Protein AF-A0A3R6V1S7-F1 (afdb_monomer)

Secondary structure (DSSP, 8-state):
-EEEEEETTEEEEE--HHHHHHHHHHHHHHHHHHHHHHHHHTTT-HHHHHHHHHHHHHHHHHHHHHHHHHHHHHHHHHHHHT--

Nearest PDB structures (foldseek):
  7abk-assembly1_A  TM=6.960E-01  e=2.300E+00  Synechocystis sp. PCC 6803 substr. Kazusa
  8aku-assembly1_0  TM=7.423E-01  e=3.185E+00  Synechocystis sp. PCC 6803
  8wqx-assembly1_A  TM=6.668E-01  e=5.723E+00  Ureaplasma diversum

pLDDT: mean 91.09, std 10.96, range [47.91, 98.56]

Solvent-accessible surface area (backbone atoms only — not comparable to full-atom values): 4745 Å² total; per-residue (Å²): 121,51,81,43,80,75,54,98,90,44,70,48,76,49,70,51,70,68,61,50,54,53,46,44,55,51,50,64,63,45,42,66,55,52,31,51,46,39,31,58,73,39,57,89,44,51,71,58,8,52,51,52,18,50,53,52,47,50,55,49,49,54,51,41,50,54,54,50,54,55,53,52,52,54,53,55,52,58,54,62,64,72,76,114

Radius of gyration: 17.97 Å; Cα contacts (8 Å, |Δi|>4): 58; chains: 1; bounding box: 40×32×47 Å

Foldseek 3Di:
DDWADPDPPDIDDDDDLVNLVVVLVVLVVVLVVVLVVLCVVCPPPNVVSNVVSVVSNVVSVVVSVVSVVVSVVVVVVVVVVVVD

Sequence (84 aa):
MSVEHIGKGYVKICVSEEELENSIVGLSQLKPILQTQAIKGNGRNTKQGLIDAAELGKHFDTAIDAMTMLLAGFKEESEAQNEE

Mean predicted aligned error: 5.75 Å

Structure (mmCIF, N/CA/C/O backbone):
data_AF-A0A3R6V1S7-F1
#
_entry.id   AF-A0A3R6V1S7-F1
#
loop_
_atom_site.group_PDB
_atom_site.id
_atom_site.type_symbol
_atom_site.label_atom_id
_atom_site.label_alt_id
_atom_site.label_comp_id
_atom_site.label_asym_id
_atom_site.label_entity_id
_atom_site.label_seq_id
_atom_site.pdbx_PDB_ins_code
_atom_site.Cartn_x
_atom_site.Cartn_y
_atom_site.Cartn_z
_atom_site.occupancy
_atom_site.B_iso_or_equiv
_atom_site.auth_seq_id
_atom_site.auth_comp_id
_atom_site.auth_asym_id
_atom_site.auth_atom_id
_atom_site.pdbx_PDB_model_num
ATOM 1 N N . MET A 1 1 ? 1.139 -0.421 17.209 1.00 73.50 1 MET A N 1
ATOM 2 C CA . MET A 1 1 ? 0.486 -1.679 16.754 1.00 73.50 1 MET A CA 1
ATOM 3 C C . MET A 1 1 ? 0.599 -2.816 17.782 1.00 73.50 1 MET A C 1
ATOM 5 O O . MET A 1 1 ? 1.698 -3.104 18.248 1.00 73.50 1 MET A O 1
ATOM 9 N N . SER A 1 2 ? -0.509 -3.498 18.106 1.00 86.25 2 SER A N 1
ATOM 10 C CA . SER A 1 2 ? -0.515 -4.765 18.868 1.00 86.25 2 SER A CA 1
ATOM 11 C C . SER A 1 2 ? -1.461 -5.802 18.247 1.00 86.25 2 SER A C 1
ATOM 13 O O . SER A 1 2 ? -2.386 -5.447 17.516 1.00 86.25 2 SER A O 1
ATOM 15 N N . VAL A 1 3 ? -1.210 -7.089 18.513 1.00 89.19 3 VAL A N 1
ATOM 16 C CA . VAL A 1 3 ? -2.025 -8.213 18.024 1.00 89.19 3 VAL A CA 1
ATOM 17 C C . VAL A 1 3 ? -2.430 -9.085 19.208 1.00 89.19 3 VAL A C 1
ATOM 19 O O . VAL A 1 3 ? -1.574 -9.537 19.966 1.00 89.19 3 VAL A O 1
ATOM 22 N N . GLU A 1 4 ? -3.727 -9.331 19.357 1.00 93.06 4 GLU A N 1
ATOM 23 C CA . GLU A 1 4 ? -4.306 -10.135 20.433 1.00 93.06 4 GLU A CA 1
ATOM 24 C C . GLU A 1 4 ? -5.120 -11.297 19.851 1.00 93.06 4 GLU A C 1
ATOM 26 O O . GLU A 1 4 ? -5.936 -11.108 18.951 1.00 93.06 4 GLU A O 1
ATOM 31 N N . HIS A 1 5 ? -4.926 -12.518 20.355 1.00 92.94 5 HIS A N 1
ATOM 32 C CA . HIS A 1 5 ? -5.733 -13.672 19.951 1.00 92.94 5 HIS A CA 1
ATOM 33 C C . HIS A 1 5 ? -7.039 -13.714 20.750 1.00 92.94 5 HIS A C 1
ATOM 35 O O . HIS A 1 5 ? -7.014 -13.928 21.957 1.00 92.94 5 HIS A O 1
ATOM 41 N N . ILE A 1 6 ? -8.182 -13.603 20.069 1.00 94.62 6 ILE A N 1
ATOM 42 C CA . ILE A 1 6 ? -9.515 -13.576 20.708 1.00 94.62 6 ILE A CA 1
ATOM 43 C C . ILE A 1 6 ? -10.240 -14.937 20.650 1.00 94.62 6 ILE A C 1
ATOM 45 O O . ILE A 1 6 ? -11.433 -15.045 20.931 1.00 94.62 6 ILE A O 1
ATOM 49 N N . GLY A 1 7 ? -9.510 -16.002 20.300 1.00 93.12 7 GLY A N 1
ATOM 50 C CA . GLY A 1 7 ? -10.016 -17.375 20.212 1.00 93.12 7 GLY A CA 1
ATOM 51 C C . GLY A 1 7 ? -10.653 -17.722 18.861 1.00 93.12 7 GLY A C 1
ATOM 52 O O . GLY A 1 7 ? -10.803 -16.878 17.984 1.00 93.12 7 GLY A O 1
ATOM 53 N N . LYS A 1 8 ? -10.991 -19.008 18.665 1.00 90.62 8 LYS A N 1
ATOM 54 C CA . LYS A 1 8 ? -11.625 -19.554 17.438 1.00 90.62 8 LYS A CA 1
ATOM 55 C C . LYS A 1 8 ? -10.897 -19.218 16.118 1.00 90.62 8 LYS A C 1
ATOM 57 O O . LYS A 1 8 ? -11.514 -19.210 15.061 1.00 90.62 8 LYS A O 1
ATOM 62 N N . GLY A 1 9 ? -9.591 -18.953 16.183 1.00 92.50 9 GLY A N 1
ATOM 63 C CA . GLY A 1 9 ? -8.780 -18.567 15.024 1.00 92.50 9 GLY A CA 1
ATOM 64 C C . GLY A 1 9 ? -8.833 -17.078 14.661 1.00 92.50 9 GLY A C 1
ATOM 65 O O . GLY A 1 9 ? -8.241 -16.697 13.658 1.00 92.50 9 GLY A O 1
ATOM 66 N N . TYR A 1 10 ? -9.492 -16.237 15.462 1.00 93.12 10 TYR A N 1
ATOM 67 C CA . TYR A 1 10 ? -9.560 -14.792 15.245 1.00 93.12 10 TYR A CA 1
ATOM 68 C C . TYR A 1 10 ? -8.474 -14.040 16.020 1.00 93.12 10 TYR A C 1
ATOM 70 O O . TYR A 1 10 ? -8.034 -14.459 17.099 1.00 93.12 10 TYR A O 1
ATOM 78 N N . VAL A 1 11 ? -8.085 -12.888 15.477 1.00 92.94 11 VAL A N 1
ATOM 79 C CA . VAL A 1 11 ? -7.165 -11.934 16.098 1.00 92.94 11 VAL A CA 1
ATOM 80 C C . VAL A 1 11 ? -7.763 -10.530 16.073 1.00 92.94 11 VAL A C 1
ATOM 82 O O . VAL A 1 11 ? -8.440 -10.159 15.116 1.00 92.94 11 VAL A O 1
ATOM 85 N N . LYS A 1 12 ? -7.501 -9.753 17.121 1.00 90.25 12 LYS A N 1
ATOM 86 C CA . LYS A 1 12 ? -7.741 -8.315 17.191 1.00 90.25 12 LYS A CA 1
ATOM 87 C C . LYS A 1 12 ? -6.423 -7.607 16.904 1.00 90.25 12 LYS A C 1
ATOM 89 O O . LYS A 1 12 ? -5.413 -7.900 17.540 1.00 90.25 12 LYS A O 1
ATOM 94 N N . ILE A 1 13 ? -6.434 -6.694 15.941 1.00 86.75 13 ILE A N 1
ATOM 95 C CA . ILE A 1 13 ? -5.281 -5.859 15.608 1.00 86.75 13 ILE A CA 1
ATOM 96 C C . ILE A 1 13 ? -5.604 -4.451 16.087 1.00 86.75 13 ILE A C 1
ATOM 98 O O . ILE A 1 13 ? -6.578 -3.855 15.635 1.00 86.75 13 ILE A O 1
ATOM 102 N N . CYS A 1 14 ? -4.804 -3.937 17.014 1.00 87.88 14 CYS A N 1
ATOM 103 C CA . CYS A 1 14 ? -4.943 -2.574 17.506 1.00 87.88 14 CYS A CA 1
ATOM 104 C C . CYS A 1 14 ? -3.950 -1.675 16.767 1.00 87.88 14 CYS A C 1
ATOM 106 O O . CYS A 1 14 ? -2.732 -1.890 16.829 1.00 87.88 14 CYS A O 1
ATOM 108 N N . VAL A 1 15 ? -4.483 -0.659 16.097 1.00 88.62 15 VAL A N 1
ATOM 109 C CA . VAL A 1 15 ? -3.747 0.416 15.426 1.00 88.62 15 VAL A CA 1
ATOM 110 C C . VAL A 1 15 ? -4.288 1.742 15.950 1.00 88.62 15 VAL A C 1
ATOM 112 O O . VAL A 1 15 ? -5.497 1.855 16.156 1.00 88.62 15 VAL A O 1
ATOM 115 N N . SER A 1 16 ? -3.417 2.709 16.241 1.00 90.81 16 SER A N 1
ATOM 116 C CA . SER A 1 16 ? -3.884 4.051 16.606 1.00 90.81 16 SER A CA 1
ATOM 117 C C . SER A 1 16 ? -4.266 4.846 15.358 1.00 90.81 16 SER A C 1
ATOM 119 O O . SER A 1 16 ? -3.735 4.598 14.273 1.00 90.81 16 SER A O 1
ATOM 121 N N . GLU A 1 17 ? -5.155 5.827 15.522 1.00 92.19 17 GLU A N 1
ATOM 122 C CA . GLU A 1 17 ? -5.520 6.763 14.452 1.00 92.19 17 GLU A CA 1
ATOM 123 C C . GLU A 1 17 ? -4.270 7.428 13.853 1.00 92.19 17 GLU A C 1
ATOM 125 O O . GLU A 1 17 ? -4.044 7.359 12.649 1.00 92.19 17 GLU A O 1
ATOM 130 N N . GLU A 1 18 ? -3.382 7.942 14.710 1.00 92.94 18 GLU A N 1
ATOM 131 C CA . GLU A 1 18 ? -2.115 8.565 14.310 1.00 92.94 18 GLU A CA 1
ATOM 132 C C . GLU A 1 18 ? -1.198 7.609 13.518 1.00 92.94 18 GLU A C 1
ATOM 134 O O . GLU A 1 18 ? -0.614 7.997 12.504 1.00 92.94 18 GLU A O 1
ATOM 139 N N . GLU A 1 19 ? -1.047 6.349 13.952 1.00 92.62 19 GLU A N 1
ATOM 140 C CA . GLU A 1 19 ? -0.247 5.352 13.221 1.00 92.62 19 GLU A CA 1
ATOM 141 C C . GLU A 1 19 ? -0.830 5.104 11.820 1.00 92.62 19 GLU A C 1
ATOM 143 O O . GLU A 1 19 ? -0.079 4.949 10.849 1.00 92.62 19 GLU A O 1
ATOM 148 N N . LEU A 1 20 ? -2.160 5.079 11.707 1.00 93.50 20 LEU A N 1
ATOM 149 C CA . LEU A 1 20 ? -2.869 4.837 10.457 1.00 93.50 20 LEU A CA 1
ATOM 150 C C . LEU A 1 20 ? -2.754 6.030 9.497 1.00 93.50 20 LEU A C 1
ATOM 152 O O . LEU A 1 20 ? -2.404 5.836 8.332 1.00 93.50 20 LEU A O 1
ATOM 156 N N . GLU A 1 21 ? -2.952 7.257 9.984 1.00 95.81 21 GLU A N 1
AT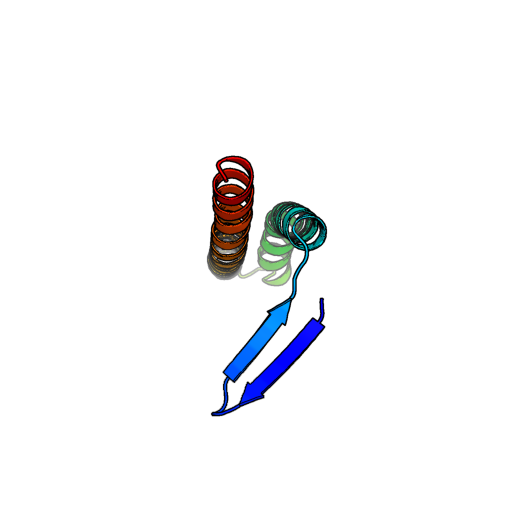OM 157 C CA . GLU A 1 21 ? -2.769 8.493 9.211 1.00 95.81 21 GLU A CA 1
ATOM 158 C C . GLU A 1 21 ? -1.341 8.620 8.672 1.00 95.81 21 GLU A C 1
ATOM 160 O O . GLU A 1 21 ? -1.132 8.816 7.469 1.00 95.81 21 GLU A O 1
ATOM 165 N N . ASN A 1 22 ? -0.344 8.419 9.539 1.00 96.50 22 ASN A N 1
ATOM 166 C CA . ASN A 1 22 ? 1.064 8.449 9.148 1.00 96.50 22 ASN A CA 1
ATOM 167 C C . ASN A 1 22 ? 1.384 7.384 8.087 1.00 96.50 22 ASN A C 1
ATOM 169 O O . ASN A 1 22 ? 2.141 7.644 7.146 1.00 9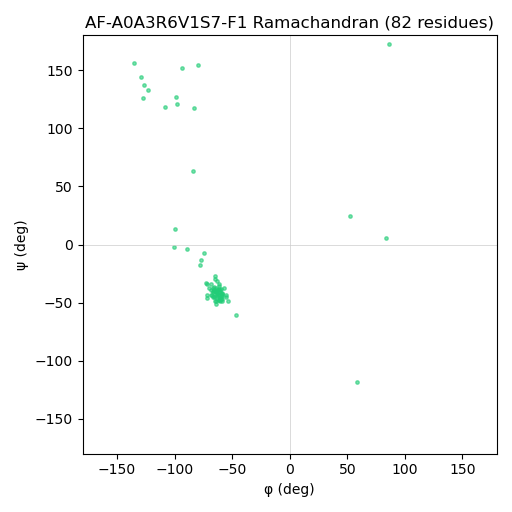6.50 22 ASN A O 1
ATOM 173 N N . SER A 1 23 ? 0.780 6.196 8.197 1.00 95.94 23 SER A N 1
ATOM 174 C CA . SER A 1 23 ? 0.955 5.112 7.224 1.00 95.94 23 SER A CA 1
ATOM 175 C C . SER A 1 23 ? 0.343 5.450 5.862 1.00 95.94 23 SER A C 1
ATOM 177 O O . SER A 1 23 ? 0.992 5.234 4.836 1.00 95.94 23 SER A O 1
ATOM 179 N N . ILE A 1 24 ? -0.863 6.030 5.833 1.00 97.38 24 ILE A N 1
ATOM 180 C CA . ILE A 1 24 ? -1.528 6.479 4.598 1.00 97.38 24 ILE A CA 1
ATOM 181 C C . ILE A 1 24 ? -0.672 7.526 3.880 1.00 97.38 24 ILE A C 1
ATOM 183 O O . ILE A 1 24 ? -0.424 7.410 2.674 1.00 97.38 24 ILE A O 1
ATOM 187 N N . VAL A 1 25 ? -0.172 8.524 4.615 1.00 98.12 25 VAL A N 1
ATOM 188 C CA . VAL A 1 25 ? 0.703 9.571 4.065 1.00 98.12 25 VAL A CA 1
ATOM 189 C C . VAL A 1 25 ? 1.991 8.961 3.511 1.00 98.12 25 VAL A C 1
ATOM 191 O O . VAL A 1 25 ? 2.367 9.248 2.370 1.00 98.12 25 VAL A O 1
ATOM 194 N N . GLY A 1 26 ? 2.642 8.080 4.275 1.00 97.94 26 GLY A N 1
ATOM 195 C CA . GLY A 1 26 ? 3.874 7.412 3.859 1.00 97.94 26 GLY A CA 1
ATOM 196 C C . GLY A 1 26 ? 3.700 6.568 2.593 1.00 97.94 26 GLY A C 1
ATOM 197 O O . GLY A 1 26 ? 4.491 6.689 1.655 1.00 97.94 26 GLY A O 1
ATOM 198 N N . LEU A 1 27 ? 2.639 5.758 2.517 1.00 97.75 27 LEU A N 1
ATOM 199 C CA . LEU A 1 27 ? 2.331 4.950 1.331 1.00 97.75 27 LEU A CA 1
ATOM 200 C C . LEU A 1 27 ? 2.020 5.820 0.111 1.00 97.75 27 LEU A C 1
ATOM 202 O O . LEU A 1 27 ? 2.513 5.537 -0.984 1.00 97.75 27 LEU A O 1
ATOM 206 N N . SER A 1 28 ? 1.268 6.905 0.301 1.00 98.19 28 SER A N 1
ATOM 207 C CA . SER A 1 28 ? 0.927 7.848 -0.769 1.00 98.19 28 SER A CA 1
ATOM 208 C C . SER A 1 28 ? 2.171 8.504 -1.371 1.00 98.19 28 SER A C 1
ATOM 210 O O . SER A 1 28 ? 2.286 8.623 -2.592 1.00 98.19 28 SER A O 1
ATOM 212 N N . GLN A 1 29 ? 3.140 8.883 -0.532 1.00 98.31 29 GLN A N 1
ATOM 213 C CA . GLN A 1 29 ? 4.422 9.439 -0.976 1.00 98.31 29 GLN A CA 1
ATOM 214 C C . GLN A 1 29 ? 5.312 8.390 -1.654 1.00 98.31 29 GLN A C 1
ATOM 216 O O . GLN A 1 29 ? 5.997 8.689 -2.636 1.00 98.31 29 GLN A O 1
ATOM 221 N N . LEU A 1 30 ? 5.303 7.154 -1.150 1.00 98.25 30 LEU A N 1
ATOM 222 C CA . LEU A 1 30 ? 6.152 6.080 -1.658 1.00 98.25 30 LEU A CA 1
ATOM 223 C C . LEU A 1 30 ? 5.686 5.549 -3.022 1.00 98.25 30 LEU A C 1
ATOM 225 O O . LEU A 1 30 ? 6.524 5.186 -3.854 1.00 98.25 30 LEU A O 1
ATOM 229 N N . LYS A 1 31 ? 4.373 5.544 -3.281 1.00 98.19 31 LYS A N 1
ATOM 230 C CA . LYS A 1 31 ? 3.761 5.045 -4.521 1.00 98.19 31 LYS A CA 1
ATOM 231 C C . LYS A 1 31 ? 4.460 5.553 -5.799 1.00 98.19 31 LYS A C 1
ATOM 233 O O . LYS A 1 31 ? 4.999 4.720 -6.533 1.00 98.19 31 LYS A O 1
ATOM 238 N N . PRO A 1 32 ? 4.535 6.868 -6.096 1.00 98.31 32 PRO A N 1
ATOM 239 C CA . PRO A 1 32 ? 5.147 7.349 -7.341 1.00 98.31 32 PRO A CA 1
ATOM 240 C C . PRO A 1 32 ? 6.652 7.051 -7.429 1.00 98.31 32 PRO A C 1
ATOM 242 O O . PRO A 1 32 ? 7.184 6.834 -8.525 1.00 98.31 32 PRO A O 1
ATOM 245 N N . ILE A 1 33 ? 7.347 7.000 -6.286 1.00 98.38 33 ILE A N 1
ATOM 246 C CA . ILE A 1 33 ? 8.774 6.667 -6.224 1.00 98.38 33 ILE A CA 1
ATOM 247 C C . ILE A 1 33 ? 8.976 5.228 -6.696 1.00 98.38 33 ILE A C 1
ATOM 249 O O . ILE A 1 33 ? 9.778 4.991 -7.603 1.00 98.38 33 ILE A O 1
ATOM 253 N N . LEU A 1 34 ? 8.227 4.274 -6.139 1.00 98.12 34 LEU A N 1
ATOM 254 C CA . LEU A 1 34 ? 8.374 2.864 -6.496 1.00 98.12 34 LEU A CA 1
ATOM 255 C C . LEU A 1 34 ? 7.837 2.543 -7.890 1.00 98.12 34 LEU A C 1
ATOM 257 O O . LEU A 1 34 ? 8.461 1.750 -8.591 1.00 98.12 34 LEU A O 1
ATOM 261 N N . GLN A 1 35 ? 6.774 3.206 -8.354 1.00 98.31 35 GLN A N 1
ATOM 262 C CA . GLN A 1 35 ? 6.341 3.097 -9.753 1.00 98.31 35 GLN A CA 1
ATOM 263 C C . GLN A 1 35 ? 7.454 3.538 -10.717 1.00 98.31 35 GLN A C 1
ATOM 265 O O . GLN A 1 35 ? 7.743 2.857 -11.700 1.00 98.31 35 GLN A O 1
ATOM 270 N N . THR A 1 36 ? 8.154 4.632 -10.400 1.00 97.94 36 THR A N 1
ATOM 271 C CA . THR A 1 36 ? 9.307 5.091 -11.188 1.00 97.94 36 THR A CA 1
ATOM 272 C C . THR A 1 36 ? 10.453 4.078 -11.163 1.00 97.94 36 THR A C 1
ATOM 274 O O . THR A 1 36 ? 11.085 3.839 -12.195 1.00 97.94 36 THR A O 1
ATOM 277 N N . GLN A 1 37 ? 10.734 3.468 -10.006 1.00 97.38 37 GLN A N 1
ATOM 278 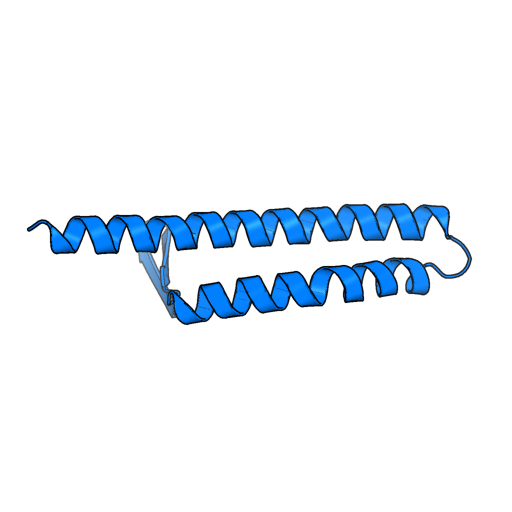C CA . GLN A 1 37 ? 11.759 2.427 -9.910 1.00 97.38 37 GLN A CA 1
ATOM 279 C C . GLN A 1 37 ? 11.370 1.160 -10.680 1.00 97.38 37 GLN A C 1
ATOM 281 O O . GLN A 1 37 ? 12.234 0.589 -11.335 1.00 97.38 37 GLN A O 1
ATOM 286 N N . ALA A 1 38 ? 10.097 0.755 -10.686 1.00 96.38 38 ALA A N 1
ATOM 287 C CA . ALA A 1 38 ? 9.616 -0.394 -11.457 1.00 96.38 38 ALA A CA 1
ATOM 288 C C . ALA A 1 38 ? 9.800 -0.194 -12.974 1.00 96.38 38 ALA A C 1
ATOM 290 O O . ALA A 1 38 ? 10.248 -1.104 -13.677 1.00 96.38 38 ALA A O 1
ATOM 291 N N . ILE A 1 39 ? 9.557 1.026 -13.470 1.00 97.25 39 ILE A N 1
ATOM 292 C CA . ILE A 1 39 ? 9.833 1.390 -14.869 1.00 97.25 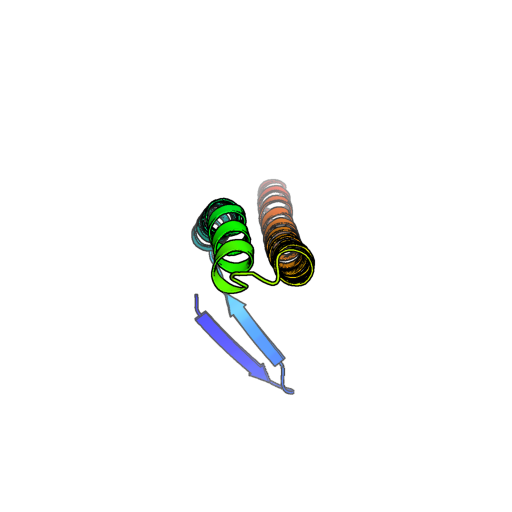39 ILE A CA 1
ATOM 293 C C . ILE A 1 39 ? 11.337 1.318 -15.155 1.00 97.25 39 ILE A C 1
ATOM 295 O O . ILE A 1 39 ? 11.753 0.705 -16.138 1.00 97.25 39 ILE A O 1
ATOM 299 N N . LYS A 1 40 ? 12.168 1.923 -14.295 1.00 96.31 40 LYS A N 1
ATOM 300 C CA . LYS A 1 40 ? 13.630 1.964 -14.480 1.00 96.31 40 LYS A CA 1
ATOM 301 C C . LYS A 1 40 ? 14.278 0.580 -14.371 1.00 96.31 40 LYS A C 1
ATOM 303 O O . LYS A 1 40 ? 15.162 0.262 -15.164 1.00 96.31 40 LYS A O 1
ATOM 308 N N . GLY A 1 41 ? 13.832 -0.242 -13.425 1.00 94.56 41 GLY A N 1
ATOM 309 C CA . GLY A 1 41 ? 14.354 -1.585 -13.164 1.00 94.56 41 GLY A CA 1
ATOM 310 C C . GLY A 1 41 ? 14.119 -2.560 -14.317 1.00 94.56 41 GLY A C 1
ATOM 311 O O . GLY A 1 41 ? 14.928 -3.456 -14.532 1.00 94.56 41 GLY A O 1
ATOM 312 N N . ASN A 1 42 ? 13.077 -2.333 -15.122 1.00 94.00 42 ASN A N 1
ATOM 313 C CA . ASN A 1 42 ? 12.799 -3.104 -16.335 1.00 94.00 42 ASN A CA 1
ATOM 314 C C . ASN A 1 42 ? 13.738 -2.771 -17.521 1.00 94.00 42 ASN A C 1
ATOM 316 O O . ASN A 1 42 ? 13.716 -3.449 -18.554 1.00 94.00 42 ASN A O 1
ATOM 320 N N . GLY A 1 43 ? 14.595 -1.749 -17.398 1.00 92.88 43 GLY A N 1
ATOM 321 C CA . GLY A 1 43 ? 15.631 -1.418 -18.376 1.00 92.88 43 GLY A CA 1
ATOM 322 C C . GLY A 1 43 ? 15.073 -1.134 -19.775 1.00 92.88 43 GLY A C 1
ATOM 323 O O . GLY A 1 43 ? 14.320 -0.186 -19.980 1.00 92.88 43 GLY A O 1
ATOM 324 N N . ARG A 1 44 ? 15.463 -1.949 -20.768 1.00 94.00 44 ARG A N 1
ATOM 325 C CA . ARG A 1 44 ? 14.990 -1.808 -22.161 1.00 94.00 44 ARG A CA 1
ATOM 326 C C . ARG A 1 44 ? 13.571 -2.340 -22.378 1.00 94.00 44 ARG A C 1
ATOM 328 O O . ARG A 1 44 ? 12.981 -2.042 -23.414 1.00 94.00 44 ARG A O 1
ATOM 335 N N . ASN A 1 45 ? 13.012 -3.102 -21.434 1.00 95.94 45 ASN A N 1
ATOM 336 C CA . ASN A 1 45 ? 11.648 -3.616 -21.526 1.00 95.94 45 ASN A CA 1
ATOM 337 C C . ASN A 1 45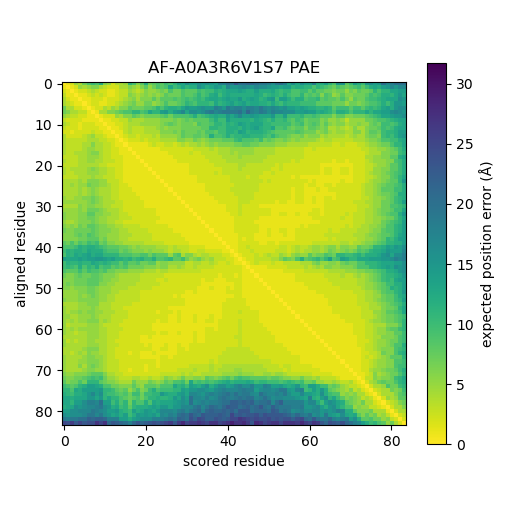 ? 10.632 -2.577 -21.026 1.00 95.94 45 ASN A C 1
ATOM 339 O O . ASN A 1 45 ? 9.936 -2.765 -20.031 1.00 95.94 45 ASN A O 1
ATOM 343 N N . THR A 1 46 ? 10.566 -1.442 -21.720 1.00 93.00 46 THR A N 1
ATOM 344 C CA . THR A 1 46 ? 9.758 -0.287 -21.304 1.00 93.00 46 THR A CA 1
ATOM 345 C C . THR A 1 46 ? 8.267 -0.605 -21.230 1.00 93.00 46 THR A C 1
ATOM 347 O O . THR A 1 46 ? 7.584 -0.125 -20.330 1.00 93.00 46 THR A O 1
ATOM 350 N N . LYS A 1 47 ? 7.757 -1.457 -22.131 1.00 97.00 47 LYS A N 1
ATOM 351 C CA . LYS A 1 47 ? 6.352 -1.883 -22.124 1.00 97.00 47 LYS A CA 1
ATOM 352 C C . LYS A 1 47 ? 6.007 -2.664 -20.856 1.00 97.00 47 LYS A C 1
ATOM 354 O O . LYS A 1 47 ? 4.995 -2.356 -20.234 1.00 97.00 47 LYS A O 1
ATOM 359 N N . GLN A 1 48 ? 6.840 -3.630 -20.462 1.00 96.81 48 GLN A N 1
ATOM 360 C CA . GLN A 1 48 ? 6.623 -4.370 -19.219 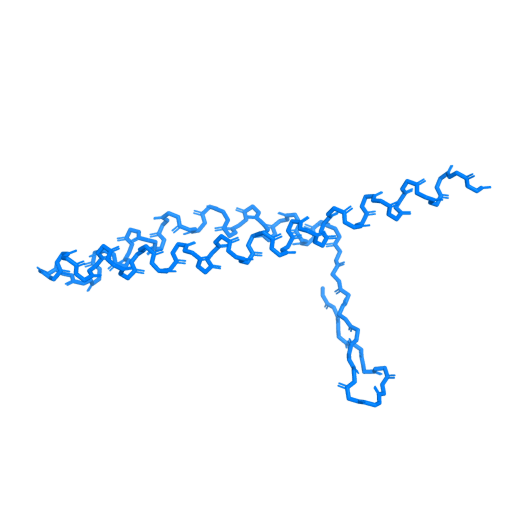1.00 96.81 48 GLN A CA 1
ATOM 361 C C . GLN A 1 48 ? 6.798 -3.466 -17.998 1.00 96.81 48 GLN A C 1
ATOM 363 O O . GLN A 1 48 ? 5.964 -3.501 -17.106 1.00 96.81 48 GLN A O 1
ATOM 368 N N . GLY A 1 49 ? 7.793 -2.573 -18.008 1.00 97.75 49 GLY A N 1
ATOM 369 C CA . GLY A 1 49 ? 7.995 -1.610 -16.922 1.00 97.75 49 GLY A CA 1
ATOM 370 C C . GLY A 1 49 ? 6.782 -0.722 -16.650 1.00 97.75 49 GLY A C 1
ATOM 371 O O . GLY A 1 49 ? 6.469 -0.456 -15.493 1.00 97.75 49 GLY A O 1
ATOM 372 N N . LEU A 1 50 ? 6.063 -0.302 -17.696 1.00 98.06 50 LEU A N 1
ATOM 373 C CA . LEU A 1 50 ? 4.808 0.438 -17.543 1.00 98.06 50 LEU A CA 1
ATOM 374 C C . LEU A 1 50 ? 3.680 -0.429 -16.966 1.00 98.06 50 LEU A C 1
ATOM 376 O O . LEU A 1 50 ? 2.913 0.057 -16.138 1.00 98.06 50 LEU A O 1
ATOM 380 N N . ILE A 1 51 ? 3.582 -1.696 -17.380 1.00 98.31 51 ILE A N 1
ATOM 381 C CA . ILE A 1 51 ? 2.580 -2.642 -16.864 1.00 98.31 51 ILE A CA 1
ATOM 382 C C . ILE A 1 51 ? 2.831 -2.922 -15.380 1.00 98.31 51 ILE A C 1
ATOM 384 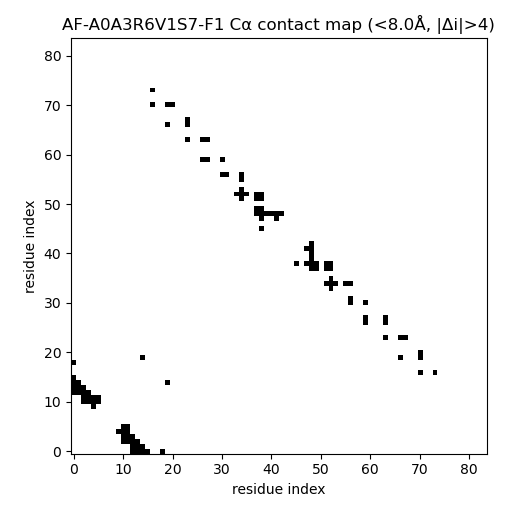O O . ILE A 1 51 ? 1.914 -2.789 -14.573 1.00 98.31 51 ILE A O 1
ATOM 388 N N . ASP A 1 52 ? 4.073 -3.231 -15.012 1.00 98.00 52 ASP A N 1
ATOM 389 C CA . ASP A 1 52 ? 4.461 -3.536 -13.633 1.00 98.00 52 ASP A CA 1
ATOM 390 C C . ASP A 1 52 ? 4.242 -2.330 -12.717 1.00 98.00 52 ASP A C 1
ATOM 392 O O . ASP A 1 52 ? 3.707 -2.463 -11.620 1.00 98.00 52 ASP A O 1
ATOM 396 N N . ALA A 1 53 ? 4.608 -1.129 -13.174 1.00 98.38 53 ALA A N 1
ATOM 397 C CA . ALA A 1 53 ? 4.376 0.093 -12.416 1.00 98.38 53 ALA A CA 1
ATOM 398 C C . ALA A 1 53 ? 2.883 0.403 -12.247 1.00 98.38 53 ALA A C 1
ATOM 400 O O . ALA A 1 53 ? 2.474 0.890 -11.191 1.00 98.38 53 ALA A O 1
ATOM 401 N N . ALA A 1 54 ? 2.057 0.127 -13.258 1.00 98.38 54 ALA A N 1
ATOM 402 C CA . ALA A 1 54 ? 0.612 0.287 -13.145 1.00 98.38 54 ALA A CA 1
ATOM 403 C C . ALA A 1 54 ? 0.020 -0.704 -12.133 1.00 98.38 54 ALA A C 1
ATOM 405 O O . ALA A 1 54 ? -0.763 -0.296 -11.279 1.00 98.38 54 ALA A O 1
ATOM 406 N N . GLU A 1 55 ? 0.421 -1.975 -12.188 1.00 98.44 55 GLU A N 1
ATOM 407 C CA . GLU A 1 55 ? -0.065 -3.004 -11.263 1.00 98.44 55 GLU A CA 1
ATOM 408 C C . GLU A 1 55 ? 0.378 -2.732 -9.822 1.00 98.44 55 GLU A C 1
ATOM 410 O O . GLU A 1 55 ? -0.446 -2.738 -8.908 1.00 98.44 55 GLU A O 1
ATOM 415 N N . LEU A 1 56 ? 1.645 -2.354 -9.629 1.00 98.25 56 LEU A N 1
ATOM 416 C CA . LEU A 1 56 ? 2.148 -1.893 -8.339 1.00 98.25 56 LEU A CA 1
ATOM 417 C C . LEU A 1 56 ? 1.311 -0.724 -7.807 1.00 98.25 56 LEU A C 1
ATOM 419 O O . LEU A 1 56 ? 0.909 -0.729 -6.648 1.00 98.25 56 LEU A O 1
ATOM 423 N N . GLY A 1 57 ? 1.004 0.253 -8.665 1.00 98.44 57 GLY A N 1
ATOM 424 C CA . GLY A 1 57 ? 0.159 1.393 -8.317 1.00 98.44 57 GLY A CA 1
ATOM 425 C C . GLY A 1 57 ? -1.211 0.987 -7.775 1.00 98.44 57 GLY A C 1
ATOM 426 O O . GLY A 1 57 ? -1.627 1.530 -6.757 1.00 98.44 57 GLY A O 1
ATOM 427 N N . LYS A 1 58 ? -1.871 -0.000 -8.394 1.00 98.56 58 LYS A N 1
ATOM 428 C CA . LYS A 1 58 ? -3.174 -0.504 -7.929 1.00 98.56 58 LYS A CA 1
ATOM 429 C C . LYS A 1 58 ? -3.096 -1.149 -6.549 1.00 98.56 58 LYS A C 1
ATOM 431 O O . LYS A 1 58 ? -4.020 -0.992 -5.756 1.00 98.56 58 LYS A O 1
ATOM 436 N N . HIS A 1 59 ? -2.017 -1.873 -6.249 1.00 98.44 59 HIS A N 1
ATOM 437 C CA . HIS A 1 59 ? -1.823 -2.447 -4.915 1.00 98.44 59 HIS A CA 1
ATOM 438 C C . HIS A 1 59 ? -1.652 -1.357 -3.852 1.00 98.44 59 HIS A C 1
ATOM 440 O O . HIS A 1 59 ? -2.226 -1.474 -2.772 1.00 98.44 59 HIS A O 1
ATOM 446 N N . PHE A 1 60 ? -0.927 -0.280 -4.176 1.00 98.50 60 PHE A N 1
ATOM 447 C CA . PHE A 1 60 ? -0.842 0.899 -3.311 1.00 98.50 60 PHE A CA 1
ATOM 448 C C . PHE A 1 60 ? -2.212 1.544 -3.097 1.00 98.50 60 PHE A C 1
ATOM 450 O O . PHE A 1 60 ? -2.573 1.787 -1.951 1.00 98.50 60 PHE A O 1
ATOM 457 N N . ASP A 1 61 ? -2.978 1.767 -4.168 1.00 98.38 61 ASP A N 1
ATOM 458 C CA . ASP A 1 61 ? -4.326 2.344 -4.074 1.00 98.38 61 ASP A CA 1
ATOM 459 C C . ASP A 1 61 ? -5.237 1.488 -3.197 1.00 98.38 61 ASP A C 1
ATOM 461 O O . ASP A 1 61 ? -5.829 1.989 -2.253 1.00 98.38 61 ASP A O 1
ATOM 465 N N . THR A 1 62 ? -5.242 0.172 -3.413 1.00 98.44 62 THR A N 1
ATOM 466 C CA . THR A 1 62 ? -6.042 -0.764 -2.608 1.00 98.44 62 THR A CA 1
ATOM 467 C C . THR A 1 62 ? -5.671 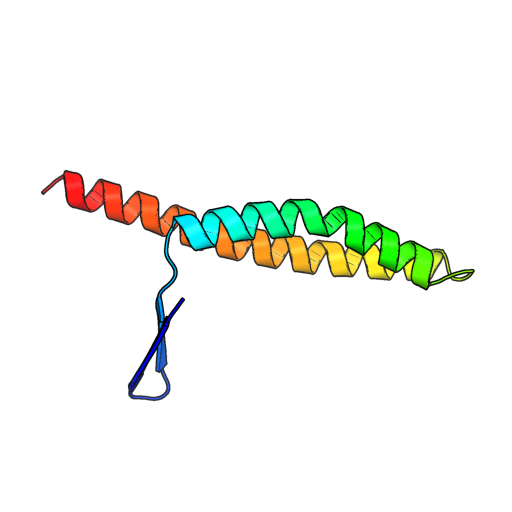-0.704 -1.122 1.00 98.44 62 THR A C 1
ATOM 469 O O . THR A 1 62 ? -6.548 -0.732 -0.261 1.00 98.44 62 THR A O 1
ATOM 472 N N . ALA A 1 63 ? -4.375 -0.628 -0.801 1.00 97.38 63 ALA A N 1
ATOM 473 C CA . ALA A 1 63 ? -3.917 -0.532 0.582 1.00 97.38 63 ALA A CA 1
ATOM 474 C C . ALA A 1 63 ? -4.302 0.811 1.222 1.00 97.38 63 ALA A C 1
ATOM 476 O O . ALA A 1 63 ? -4.770 0.830 2.359 1.00 97.38 63 ALA A O 1
ATOM 477 N N . ILE A 1 64 ? -4.133 1.916 0.490 1.00 97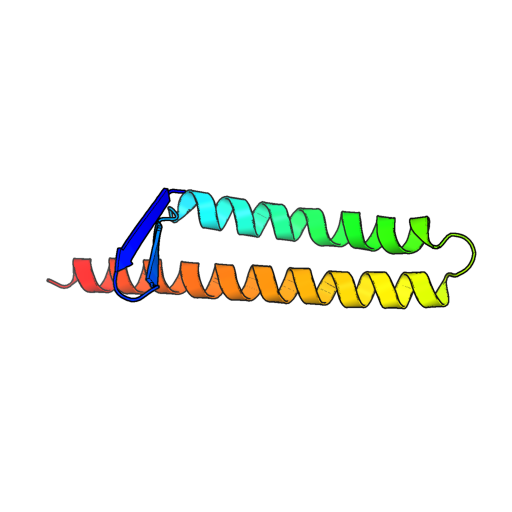.94 64 ILE A N 1
ATOM 478 C CA . ILE A 1 64 ? -4.502 3.262 0.941 1.00 97.94 64 ILE A CA 1
ATOM 479 C C . ILE A 1 64 ? -6.014 3.354 1.162 1.00 97.94 64 ILE A C 1
ATOM 481 O O . ILE A 1 64 ? -6.436 3.847 2.207 1.00 97.94 64 ILE A O 1
ATOM 485 N N . ASP A 1 65 ? -6.821 2.829 0.239 1.00 97.62 65 ASP A N 1
ATOM 486 C CA . ASP A 1 65 ? -8.281 2.805 0.340 1.00 97.62 65 ASP A CA 1
ATOM 487 C C . ASP A 1 65 ? -8.727 2.015 1.573 1.00 97.62 65 ASP A C 1
ATOM 489 O O . ASP A 1 65 ? -9.497 2.522 2.387 1.00 97.62 65 ASP A O 1
ATOM 493 N N . ALA A 1 66 ? -8.185 0.810 1.778 1.00 95.62 66 ALA A N 1
ATOM 494 C CA . ALA A 1 66 ? -8.509 -0.008 2.944 1.00 95.62 66 ALA A CA 1
ATOM 495 C C . ALA A 1 66 ? -8.156 0.696 4.266 1.00 95.62 66 ALA A C 1
ATOM 497 O O . ALA A 1 66 ? -8.960 0.703 5.198 1.00 95.62 66 ALA A O 1
ATOM 498 N N . MET A 1 67 ? -6.980 1.325 4.352 1.00 95.00 67 MET A N 1
ATOM 499 C CA . MET A 1 67 ? -6.577 2.093 5.536 1.00 95.00 67 MET A CA 1
ATOM 500 C C . MET A 1 67 ? -7.456 3.330 5.744 1.00 95.00 67 MET A C 1
ATOM 502 O O . MET A 1 67 ? -7.832 3.629 6.872 1.00 95.00 67 MET A O 1
ATOM 506 N N . THR A 1 68 ? -7.832 4.020 4.669 1.00 94.88 68 THR A N 1
ATOM 507 C CA . THR A 1 68 ? -8.714 5.194 4.725 1.00 94.88 68 THR A CA 1
ATOM 508 C C . THR A 1 68 ? -10.118 4.813 5.192 1.00 94.88 68 THR A C 1
ATOM 510 O O . THR A 1 68 ? -10.709 5.529 5.995 1.00 94.88 68 THR A O 1
ATOM 513 N N . MET A 1 69 ? -10.640 3.663 4.754 1.00 94.50 69 MET A N 1
ATOM 514 C CA . MET A 1 69 ? -11.918 3.133 5.238 1.00 94.50 69 MET A CA 1
ATOM 515 C C . MET A 1 69 ? -11.872 2.820 6.736 1.00 94.50 69 MET A C 1
ATOM 517 O O . MET A 1 69 ? -12.803 3.166 7.457 1.00 94.50 69 MET A O 1
ATOM 521 N N . LEU A 1 70 ? -10.785 2.207 7.220 1.00 91.38 70 LEU A N 1
ATOM 522 C CA . LEU A 1 70 ? -10.595 1.977 8.656 1.00 91.38 70 LEU A CA 1
ATOM 523 C C . LEU A 1 70 ? -10.539 3.302 9.427 1.00 91.38 70 LEU A C 1
ATOM 525 O O . LEU A 1 70 ? -11.193 3.427 10.457 1.00 91.38 70 LEU A O 1
ATOM 529 N N . LEU A 1 71 ? -9.812 4.296 8.905 1.00 91.81 71 LEU A N 1
ATOM 530 C CA . LEU A 1 71 ? -9.697 5.629 9.501 1.00 91.81 71 LEU A CA 1
ATOM 531 C C . LEU A 1 71 ? -11.054 6.340 9.606 1.00 91.81 71 LEU A C 1
ATOM 533 O O . LEU A 1 71 ? -11.342 6.969 10.619 1.00 91.81 71 LEU A O 1
ATOM 537 N N . ALA A 1 72 ? -11.902 6.220 8.581 1.00 90.56 72 ALA A N 1
ATOM 538 C CA . ALA A 1 72 ? -13.256 6.768 8.611 1.00 90.56 72 ALA A CA 1
ATOM 539 C C . ALA A 1 72 ? -14.100 6.153 9.742 1.00 90.56 72 ALA A C 1
ATOM 541 O O . ALA A 1 72 ? -14.801 6.884 10.437 1.00 90.56 72 ALA A O 1
ATOM 542 N N . GLY A 1 73 ? -13.957 4.846 9.989 1.00 86.31 73 GLY A N 1
ATOM 543 C CA . GLY A 1 73 ? -14.644 4.164 11.090 1.00 86.31 73 GLY A CA 1
ATOM 544 C C . GLY A 1 73 ? -14.271 4.695 12.481 1.00 86.31 73 GLY A C 1
ATOM 545 O O . GLY A 1 73 ? -15.138 4.778 13.345 1.00 86.31 73 GLY A O 1
ATOM 546 N N . PHE A 1 74 ? -13.022 5.129 12.699 1.00 80.56 74 PHE A N 1
ATOM 547 C CA . PHE A 1 74 ? -12.627 5.762 13.970 1.00 80.56 74 PHE A CA 1
ATOM 548 C C . PHE A 1 74 ? -13.373 7.077 14.223 1.00 80.56 74 PHE A C 1
ATOM 550 O O . PHE A 1 74 ? -13.769 7.357 15.354 1.00 80.56 74 PHE A O 1
ATOM 557 N N . LYS A 1 75 ? -13.586 7.878 13.172 1.00 73.62 75 LYS A N 1
ATOM 558 C CA . LYS A 1 75 ? -14.290 9.163 13.280 1.00 73.62 75 LYS A CA 1
ATOM 559 C C . LYS A 1 75 ? -15.755 8.958 13.640 1.00 73.62 75 LYS A C 1
ATOM 561 O O . LYS A 1 75 ? -16.225 9.582 14.586 1.00 73.62 75 LYS A O 1
ATOM 566 N N . GLU A 1 76 ? -16.421 8.016 12.974 1.00 73.56 76 GLU A N 1
ATOM 567 C CA . GLU A 1 76 ? -17.804 7.635 13.285 1.00 73.56 76 GLU A CA 1
ATOM 568 C C . GLU A 1 76 ? -17.957 7.139 14.738 1.00 73.56 76 GLU A C 1
ATOM 570 O O . GLU A 1 76 ? -18.888 7.550 15.430 1.00 73.56 76 GLU A O 1
ATOM 575 N N . GLU A 1 77 ? -17.026 6.318 15.246 1.00 66.88 77 GLU A N 1
ATOM 576 C CA . GLU A 1 77 ? -17.048 5.874 16.651 1.00 66.88 77 GLU A CA 1
ATOM 577 C C . GLU A 1 77 ? -16.841 7.030 17.643 1.00 66.88 77 GLU A C 1
ATOM 579 O O . GLU A 1 77 ? -17.509 7.081 18.678 1.00 66.88 77 GLU A O 1
ATOM 584 N N . SER A 1 78 ? -15.940 7.972 17.341 1.00 66.31 78 SER A N 1
ATOM 585 C CA . SER A 1 78 ? -15.687 9.129 18.210 1.00 66.31 78 SER A CA 1
ATOM 586 C C . SER A 1 78 ? -16.865 10.108 18.271 1.00 66.31 78 SER A C 1
ATOM 588 O O . SER A 1 78 ? -17.116 10.710 19.315 1.00 66.31 78 SER A O 1
ATOM 590 N N . GLU A 1 79 ? -17.603 10.260 17.170 1.00 71.00 79 GLU A N 1
ATOM 591 C CA . GLU A 1 79 ? -18.800 11.099 17.104 1.00 71.00 79 GLU A CA 1
ATOM 592 C C . GLU A 1 79 ? -19.953 10.451 17.880 1.00 71.00 79 GLU A C 1
ATOM 594 O O . GLU A 1 79 ? -20.577 11.117 18.703 1.00 71.00 79 GLU A O 1
ATOM 599 N N . ALA A 1 80 ? -20.155 9.138 17.729 1.00 67.00 80 ALA A N 1
ATOM 600 C CA . ALA A 1 80 ? -21.187 8.394 18.454 1.00 67.00 80 ALA A CA 1
ATOM 601 C C . ALA A 1 80 ? -20.983 8.386 19.984 1.00 67.00 80 ALA A C 1
ATOM 603 O O . ALA A 1 80 ? -21.956 8.369 20.732 1.00 67.00 80 ALA A O 1
ATOM 604 N N . GLN A 1 81 ? -19.735 8.419 20.464 1.00 60.62 81 GLN A N 1
ATOM 605 C CA . GLN A 1 81 ? -19.424 8.472 21.902 1.00 60.62 81 GLN A CA 1
ATOM 606 C C . GLN A 1 81 ? -19.594 9.863 22.529 1.00 60.62 81 GLN A C 1
ATOM 608 O O . GLN A 1 81 ? -19.667 9.965 23.749 1.00 60.62 81 GLN A O 1
ATOM 613 N N . ASN A 1 82 ? -19.643 10.932 21.728 1.00 60.41 82 ASN A N 1
ATOM 614 C CA . ASN A 1 82 ? -19.845 12.301 22.219 1.00 60.41 82 ASN A CA 1
ATOM 615 C C . ASN A 1 82 ? -21.333 12.702 22.300 1.00 60.41 82 ASN A C 1
ATOM 617 O O . ASN A 1 82 ? -21.636 13.810 22.746 1.00 60.41 82 ASN A O 1
ATOM 621 N N . GLU A 1 83 ? -22.247 11.832 21.860 1.00 57.69 83 GLU A N 1
ATOM 622 C CA . GLU A 1 83 ? -23.702 12.042 21.898 1.00 57.69 83 GLU A CA 1
ATOM 623 C C . GLU A 1 83 ? -24.411 11.312 23.067 1.00 57.69 83 GLU A C 1
ATOM 625 O O . GLU A 1 83 ? -25.621 11.490 23.238 1.00 57.69 83 GLU A O 1
ATOM 630 N N . GLU A 1 84 ? -23.680 10.549 23.895 1.00 47.91 84 GLU A N 1
ATOM 631 C CA . GLU A 1 84 ? -24.142 9.960 25.176 1.00 47.91 84 GLU A CA 1
ATOM 632 C C . GLU A 1 84 ? -23.694 10.779 26.401 1.00 47.91 84 GLU A C 1
ATOM 634 O O . GLU A 1 84 ? -24.507 10.897 27.352 1.00 47.91 84 GLU A O 1
#